Protein AF-A0ABD5H213-F1 (afdb_monomer_lite)

pLDDT: mean 75.43, std 15.07, range [39.94, 89.5]

Secondary structure (DSSP, 8-state):
----TTPEEEEPPPBT-EEEEE-SS-EEEEEEETTS-EEEEEE-TTPEEEEEBSS-EEEEEEEE---S-------

Sequence (75 aa):
MDIGPGEKGYMQLPIGEETIFSHNKPVTYQVVTSEGSIIEVELPSGVEFKVTSAGDIKSVNISIFDSPTGPVELI

Structure (mmCIF, N/CA/C/O backbone):
data_AF-A0ABD5H213-F1
#
_entry.id   AF-A0ABD5H213-F1
#
loop_
_atom_site.group_PDB
_atom_site.id
_atom_site.type_symbol
_atom_site.label_atom_id
_atom_site.label_alt_id
_atom_site.label_comp_id
_atom_site.label_asym_id
_atom_site.label_entity_id
_atom_site.label_seq_id
_atom_site.pdbx_PDB_ins_code
_atom_site.Cartn_x
_atom_site.Cartn_y
_atom_site.Cartn_z
_atom_site.occupancy
_atom_site.B_iso_or_equiv
_atom_site.auth_seq_id
_atom_site.auth_comp_id
_atom_site.auth_asym_id
_atom_site.auth_atom_id
_atom_site.pdbx_PDB_model_num
ATOM 1 N N . MET A 1 1 ? -4.483 7.124 -10.093 1.00 51.53 1 MET A N 1
ATOM 2 C CA . MET A 1 1 ? -3.712 8.121 -9.325 1.00 51.53 1 MET A CA 1
ATOM 3 C C . MET A 1 1 ? -2.272 7.933 -9.754 1.00 51.53 1 MET A C 1
ATOM 5 O O . MET A 1 1 ? -1.739 6.863 -9.500 1.00 51.53 1 MET A O 1
ATOM 9 N N . ASP A 1 2 ? -1.707 8.883 -10.496 1.00 49.81 2 ASP A N 1
ATOM 10 C CA . ASP A 1 2 ? -0.283 8.862 -10.846 1.00 49.81 2 ASP A CA 1
ATOM 11 C C . ASP A 1 2 ? 0.499 9.304 -9.608 1.00 49.81 2 ASP A C 1
ATOM 13 O O . ASP A 1 2 ? 0.278 10.402 -9.105 1.00 49.81 2 ASP A O 1
ATOM 17 N N . ILE A 1 3 ? 1.338 8.418 -9.076 1.00 57.09 3 ILE A N 1
ATOM 18 C CA . ILE A 1 3 ? 2.265 8.714 -7.981 1.00 57.09 3 ILE A CA 1
ATOM 19 C C . ILE A 1 3 ? 3.659 8.578 -8.594 1.00 57.09 3 ILE A C 1
ATOM 21 O O . ILE A 1 3 ? 3.981 7.534 -9.166 1.00 57.09 3 ILE A O 1
ATOM 25 N N . GLY A 1 4 ? 4.451 9.644 -8.542 1.00 51.78 4 GLY A N 1
ATOM 26 C CA . GLY A 1 4 ? 5.813 9.694 -9.049 1.00 51.78 4 GLY A CA 1
ATOM 27 C C . GLY A 1 4 ? 6.857 9.158 -8.061 1.00 51.78 4 GLY A C 1
ATOM 28 O O . GLY A 1 4 ? 6.552 8.776 -6.929 1.00 51.78 4 GLY A O 1
ATOM 29 N N . PRO A 1 5 ? 8.128 9.099 -8.479 1.00 52.28 5 PRO A N 1
ATOM 30 C CA . PRO A 1 5 ? 9.209 8.607 -7.634 1.00 52.28 5 PRO A CA 1
ATOM 31 C C . PRO A 1 5 ? 9.505 9.547 -6.463 1.00 52.28 5 PRO A C 1
ATOM 33 O O . PRO A 1 5 ? 9.629 10.758 -6.636 1.00 52.28 5 PRO A O 1
ATOM 36 N N . GLY A 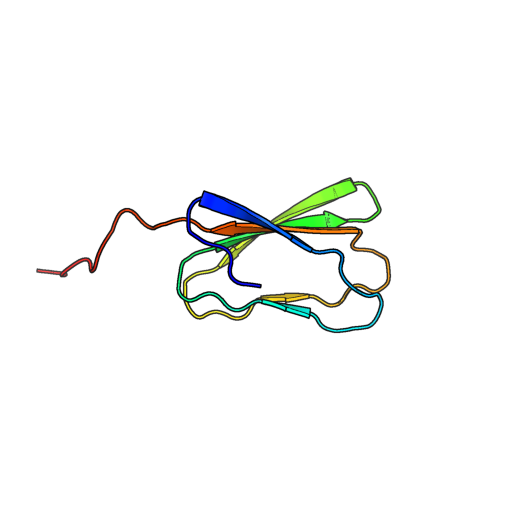1 6 ? 9.625 8.980 -5.260 1.00 57.62 6 GLY A N 1
ATOM 37 C CA . GLY A 1 6 ? 9.755 9.749 -4.019 1.00 57.62 6 GLY A CA 1
ATOM 38 C C . GLY A 1 6 ? 8.446 10.375 -3.521 1.00 57.62 6 GLY A C 1
ATOM 39 O O . GLY A 1 6 ? 8.429 10.940 -2.426 1.00 57.62 6 GLY A O 1
ATOM 40 N N . GLU A 1 7 ? 7.346 10.248 -4.270 1.00 58.09 7 GLU A N 1
ATOM 41 C CA . GLU A 1 7 ? 6.024 10.650 -3.803 1.00 58.09 7 GLU A CA 1
ATOM 42 C C . GLU A 1 7 ? 5.394 9.550 -2.950 1.00 58.09 7 GLU A C 1
ATOM 44 O O . GLU A 1 7 ? 5.531 8.350 -3.205 1.00 58.09 7 GLU A O 1
ATOM 49 N N . LYS A 1 8 ? 4.691 9.988 -1.904 1.00 64.38 8 LYS A N 1
ATOM 50 C CA . LYS A 1 8 ? 3.902 9.114 -1.044 1.00 64.38 8 LYS A CA 1
ATOM 51 C C . LYS A 1 8 ? 2.450 9.199 -1.472 1.00 64.38 8 LYS A C 1
ATOM 53 O O . LYS A 1 8 ? 1.835 10.258 -1.368 1.00 64.38 8 LYS A O 1
ATOM 58 N N . GLY A 1 9 ? 1.903 8.078 -1.921 1.00 67.94 9 GLY A N 1
ATOM 59 C CA . GLY A 1 9 ? 0.466 7.937 -2.113 1.00 67.94 9 GLY A CA 1
ATOM 60 C C . GLY A 1 9 ? -0.202 7.553 -0.806 1.00 67.94 9 GLY A C 1
ATOM 61 O O . GLY A 1 9 ? 0.252 6.622 -0.144 1.00 67.94 9 GLY A O 1
ATOM 62 N N . TYR A 1 10 ? -1.287 8.235 -0.452 1.00 73.44 10 TYR A N 1
ATOM 63 C CA . TYR A 1 10 ? -2.178 7.812 0.623 1.00 73.44 10 TYR A CA 1
ATOM 64 C C . TYR A 1 10 ? -3.527 7.430 0.027 1.00 73.44 10 TYR A C 1
ATOM 66 O O . TYR A 1 10 ? -4.150 8.237 -0.667 1.00 73.44 10 TYR A O 1
ATOM 74 N N . MET A 1 11 ? -3.989 6.217 0.324 1.00 76.38 11 MET A N 1
ATOM 75 C CA . MET A 1 11 ? -5.315 5.766 -0.081 1.00 76.38 11 MET A CA 1
ATOM 76 C C . MET A 1 11 ? -6.060 5.137 1.096 1.00 76.38 11 MET A C 1
ATOM 78 O O . MET A 1 11 ? -5.549 4.246 1.782 1.00 76.38 11 MET A O 1
ATOM 82 N N . GLN A 1 12 ? -7.285 5.616 1.320 1.00 75.38 12 GLN A N 1
ATOM 83 C CA . GLN A 1 12 ? -8.257 4.930 2.167 1.00 75.38 12 GLN A CA 1
ATOM 84 C C . GLN A 1 12 ? -8.868 3.796 1.360 1.00 75.38 12 GLN A C 1
ATOM 86 O O . GLN A 1 12 ? -9.310 4.011 0.232 1.00 75.38 12 GLN A O 1
ATOM 91 N N . LEU A 1 13 ? -8.864 2.598 1.935 1.00 79.31 13 LEU A N 1
ATOM 92 C CA . LEU A 1 13 ? -9.445 1.438 1.283 1.00 79.31 13 LEU A CA 1
ATOM 93 C C . LEU A 1 13 ? -10.952 1.393 1.559 1.00 79.31 13 LEU A C 1
ATOM 95 O O . LEU A 1 13 ? -11.341 1.428 2.732 1.00 79.31 13 LEU A O 1
ATOM 99 N N . PRO A 1 14 ? -11.797 1.297 0.522 1.00 79.81 14 PRO A N 1
ATOM 100 C CA . PRO A 1 14 ? -13.203 0.968 0.711 1.00 79.81 14 PRO A CA 1
ATOM 101 C C . PRO A 1 14 ? -13.357 -0.410 1.375 1.00 79.81 14 PRO A C 1
ATOM 103 O O . PRO A 1 14 ? -12.603 -1.345 1.102 1.00 79.81 14 PRO A O 1
ATOM 106 N N . ILE A 1 15 ? -14.329 -0.532 2.282 1.00 84.56 15 ILE A N 1
ATOM 107 C CA . ILE A 1 15 ? -14.600 -1.789 2.991 1.00 84.56 15 ILE A CA 1
ATOM 108 C C . ILE A 1 15 ? -15.342 -2.743 2.054 1.00 84.56 15 ILE A C 1
ATOM 110 O O . ILE A 1 15 ? -16.370 -2.385 1.485 1.00 84.56 15 ILE A O 1
ATOM 114 N N . GLY A 1 16 ? -14.848 -3.975 1.950 1.00 83.38 16 GLY A N 1
ATOM 115 C CA . GLY A 1 16 ? -15.445 -5.047 1.158 1.00 83.38 16 GLY A CA 1
ATOM 116 C C . GLY A 1 16 ? -15.130 -4.986 -0.337 1.00 83.38 16 GLY A C 1
ATOM 117 O O . GLY A 1 16 ? -15.570 -5.869 -1.069 1.00 83.38 16 GLY A O 1
ATOM 118 N N . GLU A 1 17 ? -14.360 -3.995 -0.789 1.00 84.62 17 GLU A N 1
ATOM 119 C CA . GLU A 1 17 ? -13.941 -3.866 -2.183 1.00 84.62 17 GLU A CA 1
ATOM 120 C C . GLU A 1 17 ? -12.450 -4.192 -2.338 1.00 84.62 17 GLU A C 1
ATOM 122 O O . GLU A 1 17 ? -11.608 -3.789 -1.529 1.00 84.62 17 GLU A O 1
ATOM 127 N N . GLU A 1 18 ? -12.121 -4.935 -3.396 1.00 86.00 18 GLU A N 1
ATOM 128 C CA . GLU A 1 18 ? -10.733 -5.200 -3.764 1.00 86.00 18 GLU A CA 1
ATOM 129 C C . GLU A 1 18 ? -10.134 -3.942 -4.395 1.00 86.00 18 GLU A C 1
ATOM 131 O O . GLU A 1 18 ? -10.623 -3.430 -5.402 1.00 86.00 18 GLU A O 1
ATOM 136 N N . THR A 1 19 ? -9.046 -3.451 -3.810 1.00 85.69 19 THR A N 1
ATOM 137 C CA . THR A 1 19 ? -8.241 -2.380 -4.389 1.00 85.69 19 THR A CA 1
ATOM 138 C C . THR A 1 19 ? -6.965 -2.975 -4.964 1.00 85.69 19 THR A C 1
ATOM 140 O O . THR A 1 19 ? -6.214 -3.662 -4.266 1.00 85.69 19 THR A O 1
ATOM 143 N N . ILE A 1 20 ? -6.724 -2.703 -6.245 1.00 86.31 20 ILE A N 1
ATOM 144 C CA . ILE A 1 20 ? -5.566 -3.197 -6.987 1.00 86.31 20 ILE A CA 1
ATOM 145 C C . ILE A 1 20 ? -4.623 -2.029 -7.256 1.00 86.31 20 ILE A C 1
ATOM 147 O O . ILE A 1 20 ? -5.018 -1.013 -7.829 1.00 86.31 20 ILE A O 1
ATOM 151 N N . PHE A 1 21 ? -3.365 -2.196 -6.869 1.00 83.88 21 PHE A N 1
ATOM 152 C CA . PHE A 1 21 ? -2.286 -1.265 -7.152 1.00 83.88 21 PHE A CA 1
ATOM 153 C C . PHE A 1 21 ? -1.298 -1.922 -8.109 1.00 83.88 21 PHE A C 1
ATOM 155 O O . PHE A 1 21 ? -0.844 -3.044 -7.886 1.00 83.88 21 PHE A O 1
ATOM 162 N N . SER A 1 22 ? -0.955 -1.219 -9.181 1.00 82.06 22 SER A N 1
ATOM 163 C CA . SER A 1 22 ? 0.002 -1.686 -10.179 1.00 82.06 22 SER A CA 1
ATOM 164 C C . SER A 1 22 ? 0.996 -0.576 -10.470 1.00 82.06 22 SER A C 1
ATOM 166 O O . SER A 1 22 ? 0.595 0.534 -10.822 1.00 82.06 22 SER A O 1
ATOM 168 N N . HIS A 1 23 ? 2.284 -0.884 -10.363 1.00 80.00 23 HIS A N 1
ATOM 169 C CA . HIS A 1 23 ? 3.350 0.065 -10.652 1.00 80.00 23 HIS A CA 1
ATOM 170 C C . HIS A 1 23 ? 4.387 -0.571 -11.574 1.00 80.00 23 HIS A C 1
ATOM 172 O O . HIS A 1 23 ? 4.692 -1.759 -11.494 1.00 80.00 23 HIS A O 1
ATOM 178 N N . ASN A 1 24 ? 4.956 0.243 -12.457 1.00 80.19 24 ASN A N 1
ATOM 179 C CA . ASN A 1 24 ? 6.036 -0.145 -13.365 1.00 80.19 24 ASN A CA 1
ATOM 180 C C . ASN A 1 24 ? 7.434 -0.023 -12.728 1.00 80.19 24 ASN A C 1
ATOM 182 O O . ASN A 1 24 ? 8.434 -0.271 -13.398 1.00 80.19 24 ASN A O 1
ATOM 186 N N . LYS A 1 25 ? 7.510 0.345 -11.446 1.00 80.31 25 LYS A N 1
ATOM 187 C CA . LYS A 1 25 ? 8.737 0.455 -10.649 1.00 80.31 25 LYS A CA 1
ATOM 188 C C . LYS A 1 25 ? 8.617 -0.391 -9.375 1.00 80.31 25 LYS A C 1
ATOM 190 O O . LYS A 1 25 ? 7.492 -0.714 -8.995 1.00 80.31 25 LYS A O 1
ATOM 195 N N . PRO A 1 26 ? 9.738 -0.755 -8.728 1.00 83.19 26 PRO A N 1
ATOM 196 C CA . PRO A 1 26 ? 9.714 -1.341 -7.394 1.00 83.19 26 PRO A CA 1
ATOM 197 C C . PRO A 1 26 ? 9.034 -0.404 -6.392 1.00 83.19 26 PRO A C 1
ATOM 199 O O . PRO A 1 26 ? 9.255 0.811 -6.402 1.00 83.19 26 PRO A O 1
ATOM 202 N N . VAL A 1 27 ? 8.199 -0.970 -5.529 1.00 84.19 27 VAL A N 1
ATOM 203 C CA . VAL A 1 27 ? 7.383 -0.211 -4.579 1.00 84.19 27 VAL A CA 1
ATOM 204 C C . VAL A 1 27 ? 7.359 -0.889 -3.219 1.00 84.19 27 VAL A C 1
ATOM 206 O O . VAL A 1 27 ? 7.327 -2.116 -3.126 1.00 84.19 27 VAL A O 1
ATOM 209 N N . THR A 1 28 ? 7.312 -0.081 -2.164 1.00 86.12 28 THR A N 1
ATOM 210 C CA . THR A 1 28 ? 7.036 -0.559 -0.808 1.00 86.12 28 THR A CA 1
ATOM 211 C C . THR A 1 28 ? 5.675 -0.044 -0.373 1.00 86.12 28 THR A C 1
ATOM 213 O O . THR A 1 28 ? 5.426 1.165 -0.332 1.00 86.12 28 THR A O 1
ATOM 216 N N . TYR A 1 29 ? 4.795 -0.973 -0.028 1.00 85.81 29 TYR A N 1
ATOM 217 C CA . TYR A 1 29 ? 3.493 -0.701 0.556 1.00 85.81 29 TYR A CA 1
ATOM 218 C C . TYR A 1 29 ? 3.595 -0.764 2.072 1.00 85.81 29 TYR A C 1
ATOM 220 O O . TYR A 1 29 ? 4.132 -1.720 2.621 1.00 85.81 29 TYR A O 1
ATOM 228 N N . GLN A 1 30 ? 3.031 0.227 2.751 1.00 88.75 30 GLN A N 1
ATOM 229 C CA . GLN A 1 30 ? 2.827 0.219 4.192 1.00 88.75 30 GLN A CA 1
ATOM 230 C C . GLN A 1 30 ? 1.326 0.197 4.466 1.00 88.75 30 GLN A C 1
ATOM 232 O O . GLN A 1 30 ? 0.628 1.206 4.327 1.00 88.75 30 GLN A O 1
ATOM 237 N N . VAL A 1 31 ? 0.820 -0.966 4.850 1.00 87.88 31 VAL A N 1
ATOM 238 C CA . VAL A 1 31 ? -0.582 -1.176 5.196 1.00 87.88 31 VAL A CA 1
ATOM 239 C C . VAL A 1 31 ? -0.758 -0.894 6.682 1.00 87.88 31 VAL A C 1
ATOM 241 O O . VAL A 1 31 ? -0.183 -1.574 7.528 1.00 87.88 31 VAL A O 1
ATOM 244 N N . VAL A 1 32 ? -1.552 0.121 7.007 1.00 88.31 32 VAL A N 1
ATOM 245 C CA . VAL A 1 32 ? -1.885 0.490 8.383 1.00 88.31 32 VAL A CA 1
ATOM 246 C C . VAL A 1 32 ? -3.234 -0.120 8.728 1.00 88.31 32 VAL A C 1
ATOM 248 O O . VAL A 1 32 ? -4.260 0.232 8.142 1.00 88.31 32 VAL A O 1
ATOM 251 N N . THR A 1 33 ? -3.229 -1.031 9.691 1.00 88.19 33 THR A N 1
ATOM 252 C CA . THR A 1 33 ? -4.439 -1.677 10.217 1.00 88.19 33 THR A CA 1
ATOM 253 C C . THR A 1 33 ? -5.255 -0.721 11.096 1.00 88.19 33 THR A C 1
ATOM 255 O O . THR A 1 33 ? -4.746 0.298 11.574 1.00 88.19 33 THR A O 1
ATOM 258 N N . SER A 1 34 ? -6.528 -1.039 11.330 1.00 86.25 34 SER A N 1
ATOM 259 C CA . SER A 1 34 ? -7.413 -0.312 12.251 1.00 86.25 34 SER A CA 1
ATOM 260 C C . SER A 1 34 ? -6.860 -0.263 13.678 1.00 86.25 34 SER A C 1
ATOM 262 O O . SER A 1 34 ? -6.996 0.758 14.349 1.00 86.25 34 SER A O 1
ATOM 264 N N . GLU A 1 35 ? -6.153 -1.319 14.087 1.00 87.69 35 GLU A N 1
ATOM 265 C CA . GLU A 1 35 ? -5.481 -1.452 15.386 1.00 87.69 35 GLU A CA 1
ATOM 266 C C . GLU A 1 35 ? -4.153 -0.668 15.469 1.00 87.69 35 GLU A C 1
ATOM 268 O O . GLU A 1 35 ? -3.500 -0.644 16.509 1.00 87.69 35 GLU A O 1
ATOM 273 N N . GLY A 1 36 ? -3.722 -0.023 14.378 1.00 82.94 36 GLY A N 1
ATOM 274 C CA . GLY A 1 36 ? -2.498 0.785 14.329 1.00 82.94 36 GLY A CA 1
ATOM 275 C C . GLY A 1 36 ? -1.212 0.003 14.048 1.00 82.94 36 GLY A C 1
ATOM 276 O O . GLY A 1 36 ? -0.137 0.598 14.031 1.00 82.94 36 GLY A O 1
ATOM 277 N N . SER A 1 37 ? -1.303 -1.302 13.780 1.00 88.00 37 SER A N 1
ATOM 278 C CA . SER A 1 37 ? -0.164 -2.092 13.292 1.00 88.00 37 SER A CA 1
ATOM 279 C 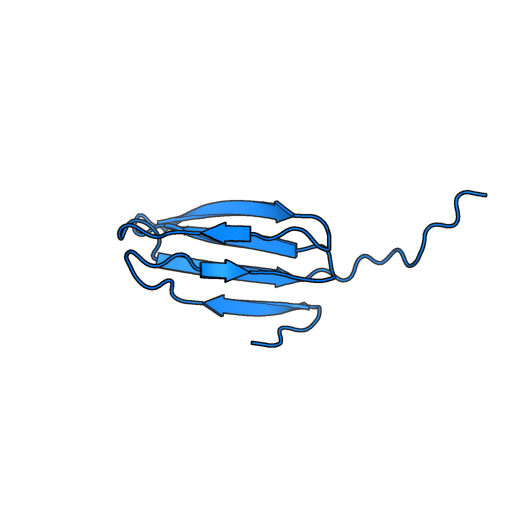C . SER A 1 37 ? 0.160 -1.736 11.844 1.00 88.00 37 SER A C 1
ATOM 281 O O . SER A 1 37 ? -0.752 -1.487 11.050 1.00 88.00 37 SER A O 1
ATOM 283 N N . ILE A 1 38 ? 1.451 -1.737 11.513 1.00 89.50 38 ILE A N 1
ATOM 284 C CA . ILE A 1 38 ? 1.973 -1.418 10.183 1.00 89.50 38 ILE A CA 1
ATOM 285 C C . ILE A 1 38 ? 2.561 -2.694 9.585 1.00 89.50 38 ILE A C 1
ATOM 287 O O . ILE A 1 38 ? 3.412 -3.331 10.201 1.00 89.50 38 ILE A O 1
ATOM 291 N N . ILE A 1 39 ? 2.095 -3.057 8.393 1.00 87.00 39 ILE A N 1
ATOM 292 C CA . ILE A 1 39 ? 2.602 -4.183 7.609 1.00 87.00 39 ILE A CA 1
ATOM 293 C C . ILE A 1 39 ? 3.325 -3.603 6.399 1.00 87.00 39 ILE A C 1
ATOM 295 O O . ILE A 1 39 ? 2.720 -2.878 5.609 1.00 87.00 39 ILE A O 1
ATOM 299 N N . GLU A 1 40 ? 4.608 -3.917 6.256 1.00 89.31 40 GLU A N 1
ATOM 300 C CA . GLU A 1 40 ? 5.428 -3.462 5.133 1.00 89.31 40 GLU A CA 1
ATOM 301 C C . GLU A 1 40 ? 5.595 -4.587 4.110 1.00 89.31 40 GLU A C 1
ATOM 303 O O . GLU A 1 40 ? 5.910 -5.722 4.468 1.00 89.31 40 GLU A O 1
ATOM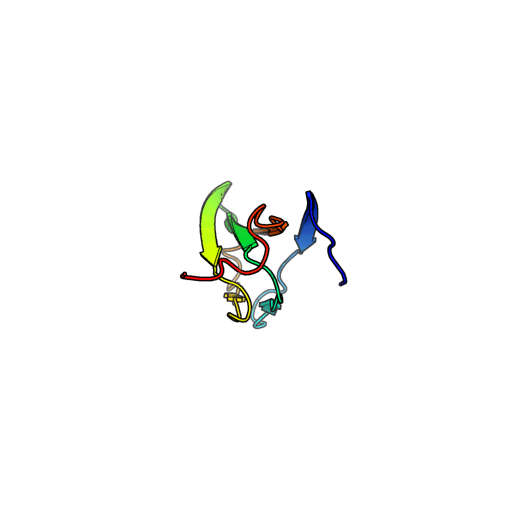 308 N N . VAL A 1 41 ? 5.355 -4.277 2.836 1.00 86.12 41 VAL A N 1
ATOM 309 C CA . VAL A 1 41 ? 5.444 -5.230 1.726 1.00 86.12 41 VAL A CA 1
ATOM 310 C C . VAL A 1 41 ? 6.216 -4.591 0.583 1.00 86.12 41 VAL A C 1
ATOM 312 O O . VAL A 1 41 ? 5.775 -3.602 0.002 1.00 86.12 41 VAL A O 1
ATOM 315 N N . GLU A 1 42 ? 7.360 -5.172 0.242 1.00 88.06 42 GLU A N 1
ATOM 31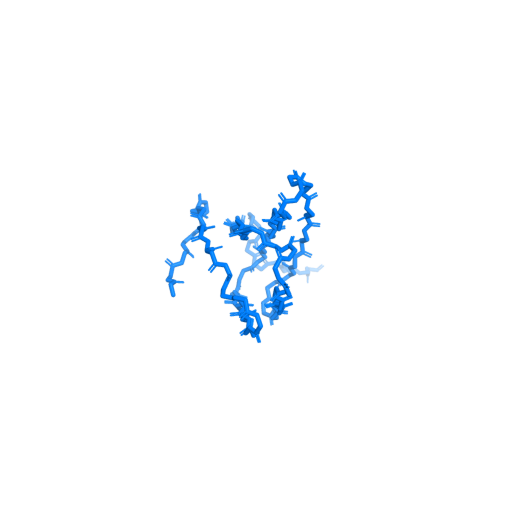6 C CA . GLU A 1 42 ? 8.168 -4.765 -0.905 1.00 88.06 42 GLU A CA 1
ATOM 317 C C . GLU A 1 42 ? 7.809 -5.624 -2.115 1.00 88.06 42 GLU A C 1
ATOM 319 O O . GLU A 1 42 ? 7.850 -6.855 -2.048 1.00 88.06 42 GLU A O 1
ATOM 324 N N . LEU A 1 43 ? 7.449 -4.981 -3.225 1.00 85.00 43 LEU A N 1
ATOM 325 C CA . LEU A 1 43 ? 7.105 -5.656 -4.470 1.00 85.00 43 LEU A CA 1
ATOM 326 C C . LEU A 1 43 ? 7.964 -5.143 -5.633 1.00 85.00 43 LEU A C 1
ATOM 328 O O . LEU A 1 43 ? 8.190 -3.933 -5.752 1.00 85.00 43 LEU A O 1
ATOM 332 N N . PRO A 1 44 ? 8.444 -6.046 -6.509 1.00 84.19 44 PRO A N 1
ATOM 333 C CA . PRO A 1 44 ? 9.183 -5.655 -7.700 1.00 84.19 44 PRO A CA 1
ATOM 334 C C . PRO A 1 44 ? 8.256 -4.998 -8.733 1.00 84.19 44 PRO A C 1
ATOM 336 O O . PRO A 1 44 ? 7.028 -5.062 -8.638 1.00 84.19 44 PRO A O 1
ATOM 339 N N . SER A 1 45 ? 8.853 -4.365 -9.745 1.00 83.00 45 SER A N 1
ATOM 340 C CA . SER A 1 45 ? 8.102 -3.722 -10.823 1.00 83.00 45 SER A CA 1
ATOM 341 C C . SER A 1 45 ? 7.211 -4.708 -11.581 1.00 83.00 45 SER A C 1
ATOM 343 O O . SER A 1 45 ? 7.578 -5.856 -11.826 1.00 83.00 45 SER A O 1
ATOM 345 N N . GLY A 1 46 ? 6.030 -4.239 -11.986 1.00 82.00 46 GLY A N 1
ATOM 346 C CA . GLY A 1 46 ? 5.082 -5.016 -12.784 1.00 82.00 46 GLY A CA 1
ATOM 347 C C . GLY A 1 46 ? 4.273 -6.047 -11.995 1.00 82.00 46 GLY A C 1
ATOM 348 O O . GLY A 1 46 ? 3.481 -6.764 -12.602 1.00 82.00 46 GLY A O 1
ATOM 349 N N . VAL A 1 47 ? 4.434 -6.122 -10.670 1.00 84.44 47 VAL A N 1
ATOM 350 C CA . VAL A 1 47 ? 3.608 -6.976 -9.808 1.00 84.44 47 VAL A CA 1
ATOM 351 C C . VAL A 1 47 ? 2.404 -6.196 -9.289 1.00 84.44 47 VAL A C 1
ATOM 353 O O . VAL A 1 47 ? 2.529 -5.072 -8.801 1.00 84.44 47 VAL A O 1
ATOM 356 N N . GLU A 1 48 ? 1.226 -6.809 -9.395 1.00 85.81 48 GLU A N 1
ATOM 357 C CA . GLU A 1 48 ? -0.007 -6.272 -8.826 1.00 85.81 48 GLU A CA 1
ATOM 358 C C . GLU A 1 48 ? -0.059 -6.530 -7.318 1.00 85.81 48 GLU A C 1
ATOM 360 O O . GLU A 1 48 ? 0.105 -7.662 -6.859 1.00 85.81 48 GLU A O 1
ATOM 365 N N . PHE A 1 49 ? -0.356 -5.489 -6.549 1.00 85.62 49 PHE A N 1
ATOM 366 C CA . PHE A 1 49 ? -0.688 -5.599 -5.137 1.00 85.62 49 PHE A CA 1
ATOM 367 C C . PHE A 1 49 ? -2.199 -5.503 -4.966 1.00 85.62 49 PHE A C 1
ATOM 369 O O . PHE A 1 49 ? -2.803 -4.493 -5.324 1.00 85.62 49 PHE A O 1
ATOM 376 N N . LYS A 1 50 ? -2.813 -6.557 -4.427 1.00 88.75 50 LYS A N 1
ATOM 377 C CA . LYS A 1 50 ? -4.263 -6.636 -4.219 1.00 88.75 50 LYS A CA 1
ATOM 378 C C . LYS A 1 50 ? -4.554 -6.621 -2.733 1.00 88.75 50 LYS A C 1
ATOM 380 O O . LYS A 1 50 ? -4.023 -7.447 -1.993 1.00 88.75 50 LYS A O 1
ATOM 385 N N . VAL A 1 51 ? -5.397 -5.690 -2.308 1.00 86.69 51 VAL A N 1
ATOM 386 C CA . VAL A 1 51 ? -5.814 -5.571 -0.913 1.00 86.69 51 VAL A CA 1
ATOM 387 C C . VAL A 1 51 ? -7.324 -5.493 -0.850 1.00 86.69 51 VAL A C 1
ATOM 389 O O . VAL A 1 51 ? -7.937 -4.660 -1.508 1.00 86.69 51 VAL A O 1
ATOM 392 N N . THR A 1 52 ? -7.911 -6.341 -0.016 1.00 87.62 52 THR A N 1
ATOM 393 C CA . THR A 1 52 ? -9.326 -6.270 0.345 1.00 87.62 52 THR A CA 1
ATOM 394 C C . THR A 1 52 ? -9.401 -5.989 1.837 1.00 87.62 52 THR A C 1
ATOM 396 O O . THR A 1 52 ? -8.854 -6.755 2.625 1.00 87.62 52 THR A O 1
ATOM 399 N N . SER A 1 53 ? -10.041 -4.886 2.225 1.00 85.38 53 SER A N 1
ATOM 400 C CA . SER A 1 53 ? -10.265 -4.557 3.638 1.00 85.38 53 SER A CA 1
ATOM 401 C C . SER A 1 53 ? -11.626 -5.086 4.075 1.00 85.38 53 SER A C 1
ATOM 403 O O . SER A 1 53 ? -12.631 -4.738 3.460 1.00 85.38 53 SER A O 1
ATOM 405 N N . ALA A 1 54 ? -11.700 -5.867 5.154 1.00 85.88 54 ALA A N 1
ATOM 406 C CA . ALA A 1 54 ? -12.969 -6.225 5.797 1.00 85.88 54 ALA A CA 1
ATOM 407 C C . ALA A 1 54 ? -13.323 -5.264 6.954 1.00 85.88 54 ALA A C 1
ATOM 409 O O . ALA A 1 54 ? -14.197 -5.558 7.769 1.00 85.88 54 ALA A O 1
ATOM 410 N N . GLY A 1 55 ? -12.660 -4.100 7.016 1.00 82.25 55 GLY A N 1
ATOM 411 C CA . GLY A 1 55 ? -12.740 -3.126 8.114 1.00 82.25 55 GLY A CA 1
ATOM 412 C C . GLY A 1 55 ? -11.506 -3.127 9.025 1.00 82.25 55 GLY A C 1
ATOM 413 O O . GLY A 1 55 ? -11.355 -2.242 9.862 1.00 82.25 55 GLY A O 1
ATOM 414 N N . ASP A 1 56 ? -10.606 -4.086 8.828 1.00 84.94 56 ASP A N 1
ATOM 415 C CA . ASP A 1 56 ? -9.346 -4.271 9.551 1.00 84.94 56 ASP A CA 1
ATOM 416 C C . ASP A 1 56 ? -8.195 -3.393 9.027 1.00 84.94 56 ASP A C 1
ATOM 418 O O . ASP A 1 56 ? -7.190 -3.212 9.716 1.00 84.94 56 ASP A O 1
ATOM 422 N N . ILE A 1 57 ? -8.336 -2.792 7.840 1.00 83.50 57 ILE A N 1
ATOM 423 C CA . ILE A 1 57 ? -7.323 -1.911 7.247 1.00 83.50 57 ILE A CA 1
ATOM 424 C C . ILE A 1 57 ? -7.829 -0.472 7.218 1.00 83.50 57 ILE A C 1
ATOM 426 O O . ILE A 1 57 ? -8.868 -0.176 6.630 1.00 83.50 57 ILE A O 1
ATOM 430 N N . LYS A 1 58 ? -7.054 0.433 7.822 1.00 82.38 58 LYS A N 1
ATOM 431 C CA . LYS A 1 58 ? -7.343 1.869 7.901 1.00 82.38 58 LYS A CA 1
ATOM 432 C C . LYS A 1 58 ? -6.854 2.625 6.669 1.00 82.38 58 LYS A C 1
ATOM 434 O O . LYS A 1 58 ? -7.535 3.527 6.186 1.00 82.38 58 LYS A O 1
ATOM 439 N N . SER A 1 59 ? -5.656 2.304 6.187 1.00 82.38 59 SER A N 1
ATOM 440 C CA . SER A 1 59 ? -5.065 2.977 5.027 1.00 82.38 59 SER A CA 1
ATOM 441 C C . SER A 1 59 ? -3.865 2.231 4.475 1.00 82.38 59 SER A C 1
ATOM 443 O O . SER A 1 59 ? -3.165 1.552 5.223 1.00 82.38 59 SER A O 1
ATOM 445 N N . VAL A 1 60 ? -3.564 2.457 3.200 1.00 82.31 60 VAL A N 1
ATOM 446 C CA . VAL A 1 60 ? -2.317 2.014 2.571 1.00 82.31 60 VAL A CA 1
ATOM 447 C C . VAL A 1 60 ? -1.511 3.245 2.182 1.00 82.31 60 VAL A C 1
ATOM 449 O O . VAL A 1 60 ? -2.009 4.123 1.475 1.00 82.31 60 VAL A O 1
ATOM 452 N N . ASN A 1 61 ? -0.272 3.313 2.664 1.00 82.88 61 ASN A N 1
ATOM 453 C CA . ASN A 1 61 ? 0.718 4.268 2.186 1.00 82.88 61 ASN A CA 1
ATOM 454 C C . ASN A 1 61 ? 1.611 3.571 1.164 1.00 82.88 61 ASN A C 1
ATOM 456 O O . ASN A 1 61 ? 2.050 2.446 1.387 1.00 82.88 61 ASN A O 1
ATOM 460 N N . ILE A 1 62 ? 1.896 4.240 0.058 1.00 80.19 62 ILE A N 1
ATOM 461 C CA . ILE A 1 62 ? 2.697 3.690 -1.034 1.00 80.19 62 ILE A CA 1
ATOM 462 C C . ILE A 1 62 ? 3.929 4.564 -1.172 1.00 80.19 62 ILE A C 1
ATOM 464 O O . ILE A 1 62 ? 3.798 5.775 -1.347 1.00 80.19 62 ILE A O 1
ATOM 468 N N . SER A 1 63 ? 5.108 3.959 -1.079 1.00 78.81 63 SER A N 1
ATOM 469 C CA . SER A 1 63 ? 6.379 4.626 -1.352 1.00 78.81 63 SER A CA 1
ATOM 470 C C . SER A 1 63 ? 6.996 4.013 -2.600 1.00 78.81 63 SER A C 1
ATOM 472 O O . SER A 1 63 ? 7.273 2.813 -2.644 1.00 78.81 63 SER A O 1
ATOM 474 N N . ILE A 1 64 ? 7.186 4.839 -3.625 1.00 72.38 64 ILE A N 1
ATOM 475 C CA . ILE A 1 64 ? 7.780 4.415 -4.892 1.00 72.38 64 ILE A CA 1
ATOM 476 C C . ILE A 1 64 ? 9.254 4.775 -4.877 1.00 72.38 64 ILE A C 1
ATOM 478 O O . ILE A 1 64 ? 9.618 5.947 -4.743 1.00 72.38 64 ILE A O 1
ATOM 482 N N . PHE A 1 65 ? 10.093 3.762 -5.050 1.00 68.69 65 PHE A N 1
ATOM 483 C CA . PHE A 1 65 ? 11.530 3.938 -5.126 1.00 68.69 65 PHE A CA 1
ATOM 484 C C . PHE A 1 65 ? 11.942 3.955 -6.593 1.00 68.69 65 PHE A C 1
ATOM 486 O O . PHE A 1 65 ? 11.610 3.054 -7.365 1.00 68.69 65 PHE A O 1
ATOM 493 N N . ASP A 1 66 ? 12.688 4.984 -6.989 1.00 58.50 66 ASP A N 1
ATOM 494 C CA . ASP A 1 66 ? 13.520 4.860 -8.178 1.00 58.50 66 ASP A CA 1
ATOM 495 C C . ASP A 1 66 ? 14.697 3.963 -7.800 1.00 58.50 66 ASP A C 1
ATOM 497 O O . ASP A 1 66 ? 15.496 4.306 -6.927 1.00 58.50 66 ASP A O 1
ATOM 501 N N . SER A 1 67 ? 14.780 2.790 -8.424 1.00 48.78 67 SER A N 1
ATOM 502 C CA . SER A 1 67 ? 15.984 1.977 -8.313 1.00 48.78 67 SER A CA 1
ATOM 503 C C . SER A 1 67 ? 17.123 2.783 -8.955 1.00 48.78 67 SER A C 1
ATOM 505 O O . SER A 1 67 ? 16.998 3.152 -10.123 1.00 48.78 67 SER A O 1
ATOM 507 N N . PRO A 1 68 ? 18.235 3.080 -8.253 1.00 47.69 68 PRO A N 1
ATOM 508 C CA . PRO A 1 68 ? 19.370 3.796 -8.847 1.00 47.69 68 PRO A CA 1
ATOM 509 C C . PRO A 1 68 ? 20.050 2.991 -9.965 1.00 47.69 68 PRO A C 1
ATOM 511 O O . PRO A 1 68 ? 20.892 3.507 -10.697 1.00 47.69 68 PRO A O 1
ATOM 514 N N . THR A 1 69 ? 19.684 1.722 -10.115 1.00 41.59 69 THR A N 1
ATOM 515 C CA . THR A 1 69 ? 20.065 0.887 -11.239 1.00 41.59 69 THR A CA 1
ATOM 516 C C . THR A 1 69 ? 19.084 1.092 -12.392 1.00 41.59 69 THR A C 1
ATOM 518 O O . THR A 1 69 ? 17.996 0.518 -12.436 1.00 41.59 69 THR A O 1
ATOM 521 N N . GLY A 1 70 ? 19.527 1.864 -13.390 1.00 46.50 70 GLY A N 1
ATOM 522 C CA . GLY A 1 70 ? 19.158 1.593 -14.782 1.00 46.50 70 GLY A CA 1
ATOM 523 C C . GLY A 1 70 ? 19.469 0.130 -15.158 1.00 46.50 70 GLY A C 1
ATOM 524 O O . GLY A 1 70 ? 19.951 -0.625 -14.309 1.00 46.50 70 GLY A O 1
ATOM 525 N N . PRO A 1 71 ? 19.192 -0.308 -16.400 1.00 39.9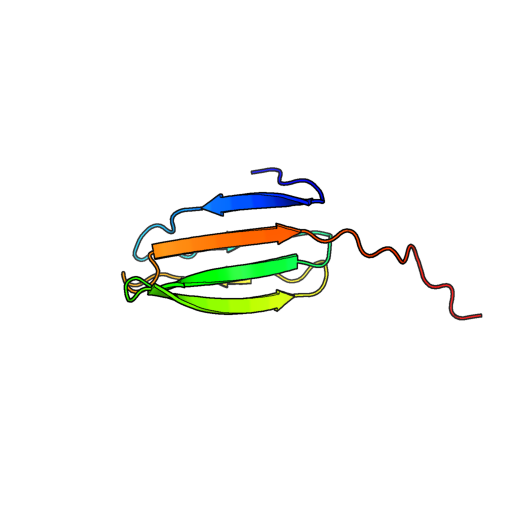4 71 PRO A N 1
ATOM 526 C CA . PRO A 1 71 ? 19.420 -1.696 -16.797 1.00 39.94 71 PRO A CA 1
ATOM 527 C C . PRO A 1 71 ? 20.830 -2.126 -16.381 1.00 39.94 71 PRO A C 1
ATOM 529 O O . PRO A 1 71 ? 21.819 -1.540 -16.814 1.00 39.94 71 PRO A O 1
ATOM 532 N N . VAL A 1 72 ? 20.916 -3.108 -15.483 1.00 49.16 72 VAL A N 1
ATOM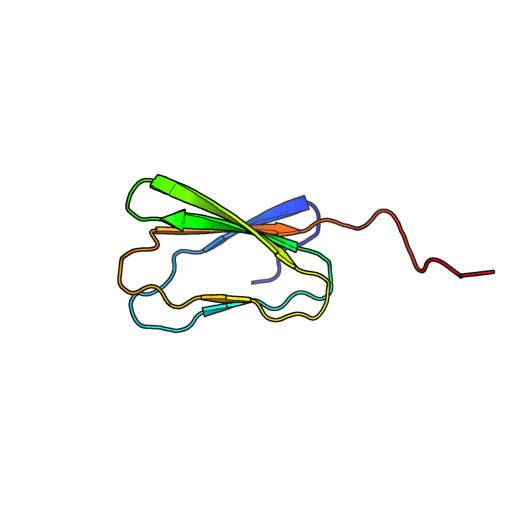 533 C CA . VAL A 1 72 ? 22.187 -3.759 -15.188 1.00 49.16 72 VAL A CA 1
ATOM 534 C C . VAL A 1 72 ? 22.467 -4.618 -16.411 1.00 49.16 72 VAL A C 1
ATOM 536 O O . VAL A 1 72 ? 21.909 -5.705 -16.550 1.00 49.16 72 VAL A O 1
ATOM 539 N N . GLU A 1 73 ? 23.265 -4.095 -17.342 1.00 43.22 73 GLU A N 1
ATOM 540 C CA . GLU A 1 73 ? 23.920 -4.934 -18.338 1.00 43.22 73 GLU A CA 1
ATOM 541 C C . GLU A 1 73 ? 24.798 -5.928 -17.569 1.00 43.22 73 GLU A C 1
ATOM 543 O O . GLU A 1 73 ? 25.810 -5.566 -16.970 1.00 43.22 73 GLU A O 1
ATOM 548 N N . LEU A 1 74 ? 24.359 -7.186 -17.525 1.00 40.59 74 LEU A N 1
ATOM 549 C CA . LEU A 1 74 ? 25.223 -8.309 -17.189 1.00 40.59 74 LEU A CA 1
ATOM 550 C C . LEU A 1 74 ? 26.204 -8.467 -18.360 1.00 40.59 74 LEU A C 1
ATOM 552 O O . LEU A 1 74 ? 25.840 -9.040 -19.387 1.00 40.59 74 LEU A O 1
ATOM 556 N N . ILE A 1 75 ? 27.396 -7.882 -18.218 1.00 46.78 75 ILE A N 1
ATOM 557 C CA . ILE A 1 75 ? 28.568 -8.116 -19.083 1.00 46.78 75 ILE A CA 1
ATOM 558 C C . ILE A 1 75 ? 29.158 -9.502 -18.834 1.00 46.78 75 ILE A C 1
ATOM 560 O O . ILE A 1 75 ? 29.294 -9.874 -17.646 1.00 46.78 75 ILE A O 1
#

Foldseek 3Di:
DDADAQGKDKDFADAQDKDKDAAQAWKWKWWQFPVRDTDIDTDGHGDIDIDHHNNGTGIIIMHGHDDPDDDPPPD

Organism: NCBI:txid1639133

Radius of gyration: 13.82 Å; chains: 1; bounding box: 44×19×34 Å